Protein AF-A0A3C1J0S2-F1 (afdb_monomer_lite)

Secondary structure (DSSP, 8-state):
-----HHHHHT--TT--HHHHHHHHHHHHHHH-TTT--STTHHHHHHHHHHHHHHHHSHHHHT-

Sequence (64 aa):
MEKRDYYEVLGVDKKATQSELKKAYRNLVKKYHPDSNKNDGAEEKFKEVQEAYEILSDESKRSA

Radius of gyration: 11.75 Å; chains: 1; bounding box: 29×21×29 Å

Structure (mmCIF, N/CA/C/O backbone):
data_AF-A0A3C1J0S2-F1
#
_entry.id   AF-A0A3C1J0S2-F1
#
loop_
_atom_site.group_PDB
_atom_site.id
_atom_site.type_symbol
_atom_site.label_atom_id
_atom_site.label_alt_id
_atom_site.label_comp_id
_atom_site.label_asym_id
_atom_site.label_entity_id
_atom_site.label_seq_id
_atom_site.pdbx_PDB_ins_code
_atom_site.Cartn_x
_atom_site.Cartn_y
_atom_site.Cartn_z
_atom_site.occupancy
_atom_site.B_iso_or_equiv
_atom_site.auth_seq_id
_atom_site.auth_comp_id
_atom_site.auth_asym_id
_atom_site.auth_atom_id
_atom_site.pdbx_PDB_model_num
ATOM 1 N N . MET A 1 1 ? -11.141 14.544 -14.626 1.00 43.00 1 MET A N 1
ATOM 2 C CA . MET A 1 1 ? -10.171 13.448 -14.438 1.00 43.00 1 MET A CA 1
ATOM 3 C C . MET A 1 1 ? -10.740 12.570 -13.353 1.00 43.00 1 MET A C 1
ATOM 5 O O . MET A 1 1 ? -10.823 13.029 -12.221 1.00 43.00 1 MET A O 1
ATOM 9 N N . GLU A 1 2 ? -11.248 11.393 -13.704 1.00 46.97 2 GLU A N 1
ATOM 10 C CA . GLU A 1 2 ? -11.642 10.419 -12.688 1.00 46.97 2 GLU A CA 1
ATOM 11 C C . GLU A 1 2 ? -10.379 10.084 -11.892 1.00 46.97 2 GLU A C 1
ATOM 13 O O . GLU A 1 2 ? -9.420 9.553 -12.451 1.00 46.97 2 GLU A O 1
ATOM 18 N N . LYS A 1 3 ? -10.318 10.516 -10.625 1.00 59.16 3 LYS A N 1
ATOM 19 C CA . LYS A 1 3 ? -9.291 10.054 -9.688 1.00 59.16 3 LYS A CA 1
ATOM 20 C C . LYS A 1 3 ? -9.376 8.531 -9.726 1.00 59.16 3 LYS A C 1
ATOM 22 O O . LYS A 1 3 ? -10.403 7.999 -9.307 1.00 59.16 3 LYS A O 1
ATOM 27 N N . ARG A 1 4 ? -8.365 7.856 -10.288 1.00 68.56 4 ARG A N 1
ATOM 28 C CA . ARG A 1 4 ? -8.313 6.389 -10.272 1.00 68.56 4 ARG A CA 1
ATOM 29 C C . ARG A 1 4 ? -8.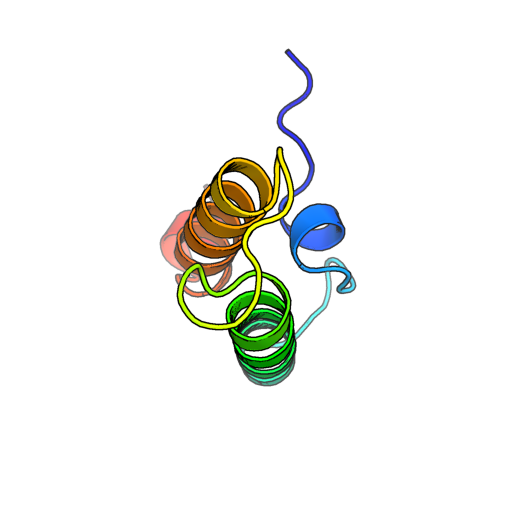494 5.960 -8.825 1.00 68.56 4 ARG A C 1
ATOM 31 O O . ARG A 1 4 ? -7.876 6.527 -7.924 1.00 68.56 4 ARG A O 1
ATOM 38 N N . ASP A 1 5 ? -9.403 5.027 -8.609 1.00 87.56 5 ASP A N 1
ATOM 39 C CA . ASP A 1 5 ? -9.741 4.593 -7.271 1.00 87.56 5 ASP A CA 1
ATOM 40 C C . ASP A 1 5 ? -8.511 3.893 -6.667 1.00 87.56 5 ASP A C 1
ATOM 42 O O . ASP A 1 5 ? -8.024 2.892 -7.194 1.00 87.56 5 ASP A O 1
ATOM 46 N N . TYR A 1 6 ? -7.961 4.435 -5.576 1.00 91.88 6 TYR A N 1
ATOM 47 C CA . TYR A 1 6 ? -6.759 3.886 -4.944 1.00 91.88 6 TYR A CA 1
ATOM 48 C C . TYR A 1 6 ? -6.943 2.429 -4.495 1.00 91.88 6 TYR A C 1
ATOM 50 O O . TYR A 1 6 ? -5.970 1.672 -4.448 1.00 91.88 6 TYR A O 1
ATOM 58 N N . TYR A 1 7 ? -8.180 2.010 -4.208 1.00 91.75 7 TYR A N 1
ATOM 59 C CA . TYR A 1 7 ? -8.483 0.615 -3.907 1.00 91.75 7 TYR A CA 1
ATOM 60 C C . TYR A 1 7 ? -8.318 -0.262 -5.153 1.00 91.75 7 TYR A C 1
ATOM 62 O O . TYR A 1 7 ? -7.735 -1.341 -5.061 1.00 91.75 7 TYR A O 1
ATOM 70 N N . GLU A 1 8 ? -8.723 0.219 -6.330 1.00 91.94 8 GLU A N 1
ATOM 71 C CA . GLU A 1 8 ? -8.509 -0.479 -7.604 1.00 91.94 8 GLU A CA 1
ATOM 72 C C . GLU A 1 8 ? -7.031 -0.515 -8.002 1.00 91.94 8 GLU A C 1
ATOM 74 O O . GLU A 1 8 ? -6.545 -1.552 -8.453 1.00 91.94 8 GLU A O 1
ATOM 79 N N . VAL A 1 9 ? -6.289 0.573 -7.766 1.00 92.56 9 VAL A N 1
ATOM 80 C CA . VAL A 1 9 ? -4.835 0.630 -8.003 1.00 92.56 9 VAL A CA 1
ATOM 81 C C . VAL A 1 9 ? -4.101 -0.427 -7.175 1.00 92.56 9 VAL A C 1
ATOM 83 O O . VAL A 1 9 ? -3.225 -1.130 -7.686 1.00 92.56 9 VAL A O 1
ATOM 86 N N . LEU A 1 10 ? -4.475 -0.578 -5.900 1.00 92.31 10 LEU A N 1
ATOM 87 C CA . LEU A 1 10 ? -3.932 -1.626 -5.034 1.00 92.31 10 LEU A CA 1
ATOM 88 C C . LEU A 1 10 ? -4.567 -3.006 -5.277 1.00 92.31 10 LEU A C 1
ATOM 90 O O . LEU A 1 10 ? -4.058 -4.002 -4.763 1.00 92.31 10 LEU A O 1
ATOM 94 N N . GLY A 1 11 ? -5.643 -3.093 -6.062 1.00 93.00 11 GLY A N 1
ATOM 95 C CA . GLY A 1 11 ? -6.377 -4.331 -6.316 1.00 93.00 11 GLY A CA 1
ATOM 96 C C . GLY A 1 11 ? -7.009 -4.919 -5.052 1.00 93.00 11 GLY A C 1
ATOM 97 O O . GLY A 1 11 ? -6.978 -6.134 -4.855 1.00 93.00 11 GLY A O 1
ATOM 98 N N . VAL A 1 12 ? -7.523 -4.062 -4.170 1.00 94.31 12 VAL A N 1
ATOM 99 C CA . VAL A 1 12 ? -8.150 -4.440 -2.898 1.00 94.31 12 VAL A CA 1
ATOM 100 C C . VAL A 1 12 ? -9.586 -3.928 -2.814 1.00 94.31 12 VAL A C 1
ATOM 102 O O . VAL A 1 12 ? -9.990 -3.031 -3.547 1.00 94.31 12 VAL A O 1
ATOM 105 N N . ASP A 1 13 ? -10.361 -4.480 -1.882 1.00 92.25 13 ASP A N 1
ATOM 106 C CA . ASP A 1 13 ? -11.709 -3.989 -1.593 1.00 92.25 13 ASP A CA 1
ATOM 107 C C . ASP A 1 13 ? -11.669 -2.625 -0.872 1.00 92.25 13 ASP A C 1
ATOM 109 O O . ASP A 1 13 ? -10.741 -2.331 -0.116 1.00 92.25 13 ASP A O 1
ATOM 113 N N . LYS A 1 14 ? -12.713 -1.803 -1.022 1.00 88.75 14 LYS A N 1
ATOM 114 C CA . LYS A 1 14 ? -12.862 -0.529 -0.287 1.00 88.75 14 LYS A CA 1
ATOM 115 C C . LYS A 1 14 ? -12.904 -0.720 1.229 1.00 88.75 14 LYS A C 1
ATOM 117 O O . LYS A 1 14 ? -12.537 0.180 1.985 1.00 88.75 14 LYS A O 1
ATOM 122 N N . LYS A 1 15 ? -13.325 -1.905 1.677 1.00 89.62 15 LYS A N 1
ATOM 123 C CA . LYS A 1 15 ? -13.336 -2.340 3.079 1.00 89.62 15 LYS A CA 1
ATOM 124 C C . LYS A 1 15 ? -12.019 -2.981 3.522 1.00 89.62 15 LYS A C 1
ATOM 126 O O . LYS A 1 15 ? -11.949 -3.462 4.651 1.00 89.62 15 LYS A O 1
ATOM 131 N N . ALA A 1 16 ? -10.988 -2.989 2.674 1.00 92.00 16 ALA A N 1
ATOM 132 C CA . ALA A 1 16 ? -9.705 -3.588 3.007 1.00 92.00 16 ALA A CA 1
ATOM 133 C C . ALA A 1 16 ? -9.109 -2.973 4.276 1.00 92.00 16 ALA A C 1
ATOM 135 O O . ALA A 1 16 ? -9.086 -1.748 4.482 1.00 92.00 16 ALA A O 1
ATOM 136 N N . THR A 1 17 ? -8.608 -3.867 5.116 1.00 92.88 17 THR A N 1
ATOM 137 C CA . THR A 1 17 ? -7.897 -3.549 6.347 1.00 92.88 17 THR A CA 1
ATOM 138 C C . THR A 1 17 ? -6.493 -3.025 6.045 1.00 92.88 17 THR A C 1
ATOM 140 O O . THR A 1 17 ? -5.917 -3.281 4.985 1.00 92.88 17 THR A O 1
ATOM 143 N N . GLN A 1 18 ? -5.879 -2.350 7.018 1.00 90.31 18 GLN A N 1
ATOM 144 C CA . GLN A 1 18 ? -4.491 -1.882 6.911 1.00 90.31 18 GLN A CA 1
ATOM 145 C C . GLN A 1 18 ? -3.500 -3.014 6.583 1.00 90.31 18 GLN A C 1
ATOM 147 O O . GLN A 1 18 ? -2.540 -2.835 5.830 1.00 90.31 18 GLN A O 1
ATOM 152 N N . SER A 1 19 ? -3.754 -4.219 7.102 1.00 93.06 19 SER A N 1
ATOM 153 C CA . SER A 1 19 ? -2.941 -5.403 6.811 1.00 93.06 19 SER A CA 1
ATOM 154 C C . SER A 1 19 ? -3.0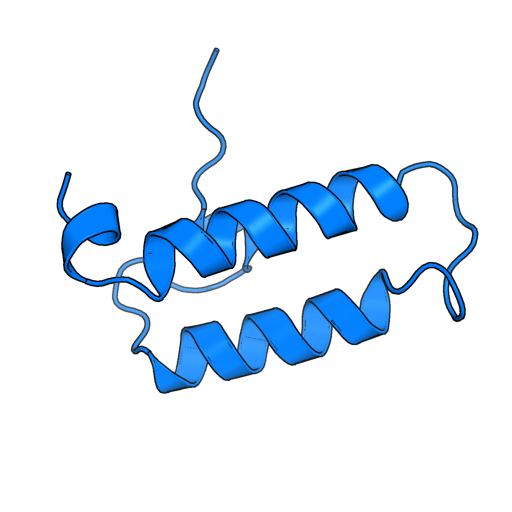28 -5.820 5.337 1.00 93.06 19 SER A C 1
ATOM 156 O O . SER A 1 19 ? -2.004 -6.119 4.713 1.00 93.06 19 SER A O 1
ATOM 158 N N . GLU A 1 20 ? -4.233 -5.794 4.763 1.00 94.19 20 GLU A N 1
ATOM 159 C CA . GLU A 1 20 ? -4.476 -6.112 3.353 1.00 94.19 20 GLU A CA 1
ATOM 160 C C . GLU A 1 20 ? -3.853 -5.069 2.429 1.00 94.19 20 GLU A C 1
ATOM 162 O O . GLU A 1 20 ? -3.128 -5.448 1.508 1.00 94.19 20 GLU A O 1
ATOM 167 N N . LEU A 1 21 ? -4.016 -3.779 2.741 1.00 93.19 21 LEU A N 1
ATOM 168 C CA . LEU A 1 21 ? -3.364 -2.678 2.025 1.00 93.19 21 LEU A CA 1
ATOM 169 C C . LEU A 1 21 ? -1.844 -2.861 1.991 1.00 93.19 21 LEU A C 1
ATOM 171 O O . LEU A 1 21 ? -1.224 -2.847 0.928 1.00 93.19 21 LEU A O 1
ATOM 175 N N . LYS A 1 22 ? -1.234 -3.143 3.148 1.00 94.00 22 LYS A N 1
ATOM 176 C CA . LYS A 1 22 ? 0.212 -3.373 3.258 1.00 94.00 22 LYS A CA 1
ATOM 177 C C . LYS A 1 22 ? 0.666 -4.628 2.509 1.00 94.00 22 LYS A C 1
ATOM 179 O O . LYS A 1 22 ? 1.794 -4.691 2.012 1.00 94.00 22 LYS A O 1
ATOM 184 N N . LYS A 1 23 ? -0.154 -5.680 2.466 1.00 95.62 23 LYS A N 1
ATOM 185 C CA . LYS A 1 23 ? 0.149 -6.911 1.719 1.00 95.62 23 LYS A CA 1
ATOM 186 C C . LYS A 1 23 ? 0.085 -6.662 0.210 1.00 95.62 23 LYS A C 1
ATOM 188 O O . LYS A 1 23 ? 1.035 -7.018 -0.485 1.00 95.62 23 LYS A O 1
ATOM 193 N N . ALA A 1 24 ? -0.975 -6.016 -0.267 1.00 95.62 24 ALA A N 1
ATOM 194 C CA . ALA A 1 24 ? -1.153 -5.656 -1.669 1.00 95.62 24 ALA A CA 1
ATOM 195 C C . ALA A 1 24 ? -0.032 -4.731 -2.161 1.00 95.62 24 ALA A C 1
ATOM 197 O O . ALA A 1 24 ? 0.648 -5.062 -3.132 1.00 95.62 24 ALA A O 1
ATOM 198 N N . TYR A 1 25 ? 0.258 -3.663 -1.412 1.00 95.25 25 TYR A N 1
ATOM 199 C CA . TY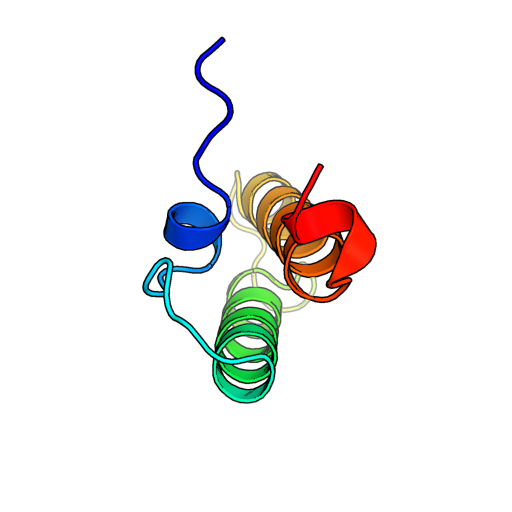R A 1 25 ? 1.350 -2.733 -1.698 1.00 95.25 25 TYR A CA 1
ATOM 200 C C . TYR A 1 25 ? 2.692 -3.451 -1.880 1.00 95.25 25 TYR A C 1
ATOM 202 O O . TYR A 1 25 ? 3.351 -3.291 -2.902 1.00 95.25 25 TYR A O 1
ATOM 210 N N . ARG A 1 26 ? 3.080 -4.323 -0.939 1.00 94.44 26 ARG A N 1
ATOM 211 C CA . ARG A 1 26 ? 4.351 -5.068 -1.031 1.00 94.44 26 ARG A CA 1
ATOM 212 C C . ARG A 1 26 ? 4.421 -5.989 -2.247 1.00 94.44 26 ARG A C 1
ATOM 214 O O . ARG A 1 26 ? 5.497 -6.142 -2.822 1.00 94.44 26 ARG A O 1
ATOM 221 N N . ASN A 1 27 ? 3.306 -6.604 -2.634 1.00 94.06 27 ASN A N 1
ATOM 222 C CA . ASN A 1 27 ? 3.253 -7.464 -3.814 1.00 94.06 27 ASN A CA 1
ATOM 223 C C . ASN A 1 27 ? 3.390 -6.649 -5.105 1.00 94.06 27 ASN A C 1
ATOM 225 O O . ASN A 1 27 ? 4.139 -7.039 -5.999 1.00 94.06 27 ASN A O 1
ATOM 229 N N . LEU A 1 28 ? 2.705 -5.509 -5.188 1.00 93.38 28 LEU A N 1
ATOM 230 C CA . LEU A 1 28 ? 2.729 -4.633 -6.357 1.00 93.38 28 LEU A CA 1
ATOM 231 C C . LEU A 1 28 ? 4.068 -3.909 -6.503 1.00 93.38 28 LEU A C 1
ATOM 233 O O . LEU A 1 28 ? 4.610 -3.872 -7.602 1.00 93.38 28 LEU A O 1
ATOM 237 N N . VAL A 1 29 ? 4.660 -3.446 -5.399 1.00 91.19 29 VAL A N 1
ATOM 238 C CA . VAL A 1 29 ? 6.023 -2.899 -5.374 1.00 91.19 29 VAL A CA 1
ATOM 239 C C . VAL A 1 29 ? 7.013 -3.912 -5.915 1.00 91.19 29 VAL A C 1
ATOM 241 O O . VAL A 1 29 ? 7.765 -3.566 -6.807 1.00 91.19 29 VAL A O 1
ATOM 244 N N . LYS A 1 30 ? 6.983 -5.172 -5.467 1.00 91.19 30 LYS A N 1
ATOM 245 C CA . LYS A 1 30 ? 7.866 -6.216 -6.018 1.00 91.19 30 LYS A CA 1
ATOM 246 C C . LYS A 1 30 ? 7.601 -6.503 -7.498 1.00 91.19 30 LYS A C 1
ATOM 248 O O . LYS A 1 30 ? 8.530 -6.812 -8.227 1.00 91.19 30 LYS A O 1
ATOM 253 N N . LYS A 1 31 ? 6.346 -6.412 -7.944 1.00 89.75 31 LYS A N 1
ATOM 254 C CA . LYS A 1 31 ? 5.951 -6.658 -9.339 1.00 89.75 31 LYS A CA 1
ATOM 255 C C . LYS A 1 31 ? 6.387 -5.537 -10.287 1.00 89.75 31 LYS A C 1
ATOM 257 O O . LYS A 1 31 ? 6.707 -5.805 -11.445 1.00 89.75 31 LYS A O 1
ATOM 262 N N . TYR A 1 32 ? 6.370 -4.298 -9.811 1.00 92.12 32 TYR A N 1
ATOM 263 C CA . TYR A 1 32 ? 6.685 -3.103 -10.595 1.00 92.12 32 TYR A CA 1
ATOM 264 C C . TYR A 1 32 ? 8.017 -2.458 -10.197 1.00 92.12 32 TYR A C 1
ATOM 266 O O . TYR A 1 32 ? 8.322 -1.369 -10.670 1.00 92.12 32 TYR A O 1
ATOM 274 N N . HIS A 1 33 ? 8.816 -3.108 -9.345 1.00 88.19 33 HIS A N 1
ATOM 275 C CA . HIS A 1 33 ? 10.080 -2.547 -8.882 1.00 88.19 33 HIS A CA 1
ATOM 276 C C . HIS A 1 33 ? 11.008 -2.332 -10.085 1.00 88.19 33 HIS A C 1
ATOM 278 O O . HIS A 1 33 ? 11.213 -3.288 -10.841 1.00 88.19 33 HIS A O 1
ATOM 284 N N . PRO A 1 34 ? 11.616 -1.142 -10.242 1.00 85.75 34 PRO A N 1
ATOM 285 C CA . PRO A 1 34 ? 12.425 -0.806 -11.419 1.00 85.75 34 PRO A CA 1
ATOM 286 C C . PRO A 1 34 ? 13.656 -1.708 -11.587 1.00 85.75 34 PRO A C 1
ATOM 288 O O . PRO A 1 34 ? 14.136 -1.916 -12.698 1.00 85.75 34 PRO A O 1
ATOM 291 N N . ASP A 1 35 ? 14.143 -2.285 -10.485 1.00 87.56 35 ASP A N 1
ATOM 292 C CA . ASP A 1 35 ? 15.244 -3.258 -10.505 1.00 87.56 35 ASP A CA 1
ATOM 293 C C . ASP A 1 35 ? 14.840 -4.597 -11.153 1.00 87.56 35 ASP A C 1
ATOM 295 O O . ASP A 1 35 ? 15.605 -5.188 -11.909 1.00 87.56 35 ASP A O 1
ATOM 299 N N . SER A 1 36 ? 13.609 -5.060 -10.908 1.00 85.50 36 SER A N 1
ATOM 300 C CA . SER A 1 36 ? 13.109 -6.349 -11.410 1.00 85.50 36 SER A CA 1
ATOM 301 C C . SER A 1 36 ? 12.256 -6.239 -12.675 1.00 85.50 36 SER A C 1
ATOM 303 O O . SER A 1 36 ? 12.037 -7.240 -13.353 1.00 85.50 36 SER A O 1
ATOM 305 N N . ASN A 1 37 ? 11.734 -5.051 -12.988 1.00 82.88 37 ASN A N 1
ATOM 306 C CA . ASN A 1 37 ? 10.807 -4.829 -14.089 1.00 82.88 37 ASN A CA 1
ATOM 307 C C . ASN A 1 37 ? 11.160 -3.535 -14.832 1.00 82.88 37 ASN A C 1
ATOM 309 O O . ASN A 1 37 ? 10.950 -2.440 -14.318 1.00 82.88 37 ASN A O 1
ATOM 313 N N . LYS A 1 38 ? 11.679 -3.685 -16.056 1.00 83.06 38 LYS A N 1
ATOM 314 C CA . LYS A 1 38 ? 12.076 -2.583 -16.950 1.00 83.06 38 LYS A CA 1
ATOM 315 C C . LYS A 1 38 ? 11.082 -2.339 -18.088 1.00 83.06 38 LYS A C 1
ATOM 317 O O . LYS A 1 38 ? 11.442 -1.725 -19.085 1.00 83.06 38 LYS A O 1
ATOM 322 N N . ASN A 1 39 ? 9.861 -2.858 -17.973 1.00 84.69 39 ASN A N 1
ATOM 323 C CA . ASN A 1 39 ? 8.838 -2.634 -18.987 1.00 84.69 39 ASN A CA 1
ATOM 324 C C . ASN A 1 39 ? 8.370 -1.177 -18.974 1.00 84.69 39 ASN A C 1
ATOM 326 O O . ASN A 1 39 ? 8.190 -0.581 -17.906 1.00 84.69 39 ASN A O 1
ATOM 330 N N . ASP A 1 40 ? 8.081 -0.646 -20.159 1.00 80.12 40 ASP A N 1
ATOM 331 C CA . ASP A 1 40 ? 7.424 0.647 -20.312 1.00 80.12 40 ASP A CA 1
ATOM 332 C C . ASP A 1 40 ? 6.095 0.666 -19.532 1.00 80.12 40 ASP A C 1
ATOM 334 O O . ASP A 1 40 ? 5.241 -0.214 -19.673 1.00 80.12 40 ASP A O 1
ATOM 338 N N . GLY A 1 41 ? 5.954 1.644 -18.631 1.00 83.38 41 GLY A N 1
ATOM 339 C CA . GLY A 1 41 ? 4.796 1.79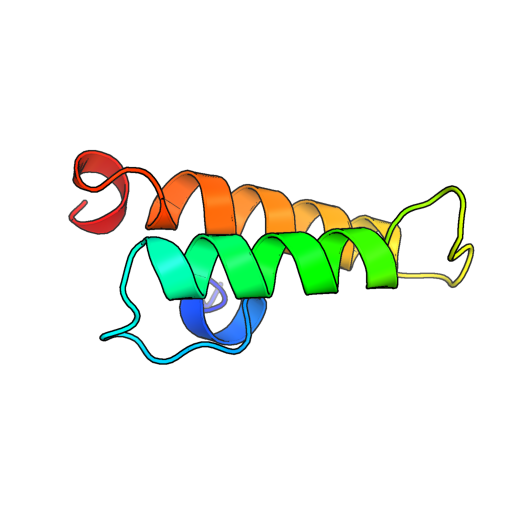7 -17.742 1.00 83.38 41 GLY A CA 1
ATOM 340 C C . GLY A 1 41 ? 4.897 1.102 -16.375 1.00 83.38 41 GLY A C 1
ATOM 341 O O . GLY A 1 41 ? 4.001 1.278 -15.548 1.00 83.38 41 GLY A O 1
ATOM 342 N N . ALA A 1 42 ? 5.969 0.351 -16.083 1.00 88.38 42 ALA A N 1
ATOM 343 C CA . ALA A 1 42 ? 6.202 -0.179 -14.732 1.00 88.38 42 ALA A CA 1
ATOM 344 C C . ALA A 1 42 ? 6.438 0.950 -13.714 1.00 88.38 42 ALA A C 1
ATOM 346 O O . ALA A 1 42 ? 5.897 0.901 -12.614 1.00 88.38 42 ALA A O 1
ATOM 347 N N . GLU A 1 43 ? 7.172 1.995 -14.104 1.00 88.19 43 GLU A N 1
ATOM 348 C CA . GLU A 1 43 ? 7.421 3.172 -13.264 1.00 88.19 43 GLU A CA 1
ATOM 349 C C . GLU A 1 43 ? 6.134 3.946 -12.946 1.00 88.19 43 GLU A C 1
ATOM 351 O O . GLU A 1 43 ? 5.922 4.340 -11.801 1.00 88.19 43 GLU A O 1
ATOM 356 N N . GLU A 1 44 ? 5.252 4.132 -13.935 1.00 90.12 44 GLU A N 1
ATOM 357 C CA . GLU A 1 44 ? 3.964 4.803 -13.724 1.00 90.12 44 GLU A CA 1
ATOM 358 C C . GLU A 1 44 ? 3.115 4.009 -12.727 1.00 90.12 44 GLU A C 1
ATOM 360 O O . GLU A 1 44 ? 2.716 4.545 -11.697 1.00 90.12 44 GLU A O 1
ATOM 365 N N . LYS A 1 45 ? 2.963 2.696 -12.945 1.00 90.25 45 LYS A N 1
ATOM 366 C CA . LYS A 1 45 ? 2.242 1.820 -12.008 1.00 90.25 45 LYS A CA 1
ATOM 367 C C . LYS A 1 45 ? 2.874 1.799 -10.622 1.00 90.25 45 LYS A C 1
ATOM 369 O O . LYS A 1 45 ? 2.162 1.714 -9.627 1.00 90.25 45 LYS A O 1
ATOM 374 N N . PHE A 1 46 ? 4.199 1.859 -10.536 1.00 91.19 46 PHE A N 1
ATOM 375 C CA . PHE A 1 46 ? 4.902 1.922 -9.262 1.00 91.19 46 PHE A CA 1
ATOM 376 C C . PHE A 1 46 ? 4.551 3.202 -8.495 1.00 91.19 46 PHE A C 1
ATOM 378 O O . PHE A 1 46 ? 4.192 3.122 -7.321 1.00 91.19 46 PHE A O 1
ATOM 385 N N . LYS A 1 47 ? 4.582 4.357 -9.171 1.00 91.50 47 LYS A N 1
ATOM 386 C CA . LYS A 1 47 ? 4.182 5.651 -8.599 1.00 91.50 47 LYS A CA 1
ATOM 387 C C . LYS A 1 47 ? 2.728 5.637 -8.131 1.00 91.50 47 LYS A C 1
ATOM 389 O O . LYS A 1 47 ? 2.457 6.033 -7.002 1.00 91.50 47 LYS A O 1
ATOM 394 N N . GLU A 1 48 ? 1.815 5.107 -8.943 1.00 92.44 48 GLU A N 1
ATOM 395 C CA . GLU A 1 48 ?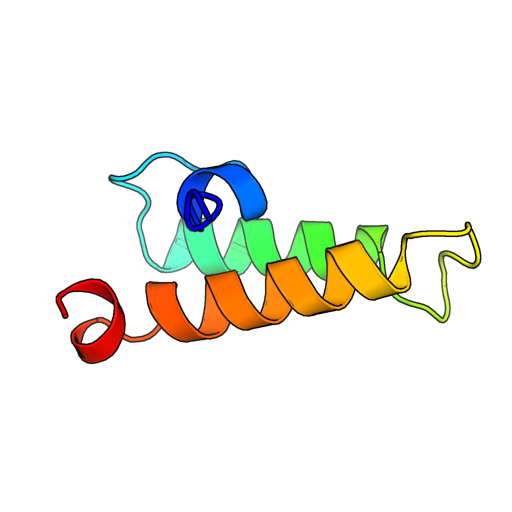 0.398 4.989 -8.572 1.00 92.44 48 GLU A CA 1
ATOM 396 C C . GLU A 1 48 ? 0.192 4.110 -7.334 1.00 92.44 48 GLU A C 1
ATOM 398 O O . GLU A 1 48 ? -0.554 4.465 -6.426 1.00 92.44 48 GLU A O 1
ATOM 403 N N . VAL A 1 49 ? 0.884 2.972 -7.262 1.00 93.88 49 VAL A N 1
ATOM 404 C CA . VAL A 1 49 ? 0.825 2.058 -6.112 1.00 93.88 49 VAL A CA 1
ATOM 405 C C . VAL A 1 49 ? 1.367 2.713 -4.842 1.00 93.88 49 VAL A C 1
ATOM 407 O O . VAL A 1 49 ? 0.826 2.478 -3.759 1.00 93.88 49 VAL A O 1
ATOM 410 N N . GLN A 1 50 ? 2.419 3.528 -4.952 1.00 93.44 50 GLN A N 1
ATOM 411 C CA . GLN A 1 50 ? 2.945 4.297 -3.824 1.00 93.44 50 GLN A CA 1
ATOM 412 C C . GLN A 1 50 ? 1.953 5.351 -3.339 1.00 93.44 50 GLN A C 1
ATOM 414 O O . GLN A 1 50 ? 1.669 5.389 -2.143 1.00 93.44 50 GLN A O 1
ATOM 419 N N . GLU A 1 51 ? 1.399 6.152 -4.248 1.00 93.00 51 GLU A N 1
ATOM 420 C CA . GLU A 1 51 ? 0.416 7.188 -3.915 1.00 93.00 51 GLU A CA 1
ATOM 421 C C . GLU A 1 51 ? -0.838 6.577 -3.275 1.00 93.00 51 GLU A C 1
ATOM 423 O O . GLU A 1 51 ? -1.259 6.992 -2.194 1.00 93.00 51 GLU A O 1
ATOM 428 N N . ALA A 1 52 ? -1.374 5.511 -3.874 1.00 93.06 52 ALA A N 1
ATOM 429 C CA . ALA A 1 52 ? -2.536 4.801 -3.357 1.00 93.06 52 ALA A CA 1
ATOM 430 C C . ALA A 1 52 ? -2.304 4.267 -1.938 1.00 93.06 52 ALA A C 1
ATOM 432 O O . ALA A 1 52 ? -3.160 4.407 -1.064 1.00 93.06 52 ALA A O 1
ATOM 433 N N . TYR A 1 53 ? -1.136 3.673 -1.682 1.00 94.50 53 TYR A N 1
ATOM 434 C CA . TYR A 1 53 ? -0.800 3.193 -0.348 1.00 94.50 53 TYR A CA 1
ATOM 435 C C . TYR A 1 53 ? -0.585 4.342 0.640 1.00 94.50 53 TYR A C 1
ATOM 437 O O . TYR A 1 53 ? -1.026 4.227 1.779 1.00 94.50 53 TYR A O 1
ATOM 445 N N . GLU A 1 54 ? 0.034 5.455 0.243 1.00 92.25 54 GLU A N 1
ATOM 446 C CA . GLU A 1 54 ? 0.229 6.608 1.130 1.00 92.25 54 GLU A CA 1
ATOM 447 C C . GLU A 1 54 ? -1.107 7.186 1.616 1.00 92.25 54 GLU A C 1
ATOM 449 O O . GLU A 1 54 ? -1.259 7.467 2.804 1.00 92.25 54 GLU A O 1
ATOM 454 N N . ILE A 1 55 ? -2.090 7.310 0.720 1.00 92.06 55 ILE A N 1
ATOM 455 C CA . ILE A 1 55 ? -3.419 7.818 1.075 1.00 92.06 55 ILE A CA 1
ATOM 456 C C . ILE A 1 55 ? -4.215 6.793 1.884 1.00 92.06 55 ILE A C 1
ATOM 458 O O . ILE A 1 55 ? -4.828 7.152 2.883 1.00 92.06 55 ILE A O 1
ATOM 462 N N . LEU A 1 56 ? -4.224 5.519 1.479 1.00 90.19 56 LEU A N 1
ATOM 463 C CA . LEU A 1 56 ? -5.066 4.504 2.122 1.00 90.19 56 LEU A CA 1
ATOM 464 C C . LEU A 1 56 ? -4.486 3.967 3.437 1.00 90.19 56 LEU A C 1
ATOM 466 O O . LEU A 1 56 ? -5.241 3.486 4.288 1.00 90.19 56 LEU A O 1
ATOM 470 N N . SER A 1 57 ? -3.163 4.017 3.609 1.00 90.12 57 SER A N 1
ATOM 471 C CA . SER A 1 57 ? -2.519 3.576 4.851 1.00 90.12 57 SER A CA 1
ATOM 472 C C . SER A 1 57 ? -2.646 4.587 5.988 1.00 90.12 57 SER A C 1
ATOM 474 O O . SER A 1 57 ? -2.622 4.199 7.154 1.00 90.12 57 SER A O 1
ATOM 476 N N . ASP A 1 58 ? -2.842 5.861 5.657 1.00 90.12 58 ASP A N 1
ATOM 477 C CA . ASP A 1 58 ? -3.124 6.921 6.614 1.00 90.12 58 ASP A CA 1
ATOM 478 C C . ASP A 1 58 ? -4.643 7.070 6.776 1.00 90.12 58 ASP A C 1
ATOM 480 O O . ASP A 1 58 ? -5.347 7.513 5.872 1.00 90.12 58 ASP A O 1
ATOM 484 N N . GLU A 1 59 ? -5.171 6.694 7.940 1.00 84.31 59 GLU A N 1
ATOM 485 C CA . GLU A 1 59 ? -6.613 6.747 8.220 1.00 84.31 59 GLU A CA 1
ATOM 486 C C . GLU A 1 59 ? -7.192 8.168 8.125 1.00 84.31 59 GLU A C 1
ATOM 488 O O . GLU A 1 59 ? -8.362 8.330 7.764 1.00 84.31 59 GLU A O 1
ATOM 493 N N . SER A 1 60 ? -6.375 9.194 8.386 1.00 86.56 60 SER A N 1
ATOM 494 C CA . SER A 1 60 ? -6.787 10.595 8.270 1.00 86.56 60 SER A CA 1
ATOM 495 C C . SER A 1 60 ? -6.871 11.017 6.806 1.00 86.56 60 SER A C 1
ATOM 497 O O . SER A 1 60 ? -7.846 11.653 6.413 1.00 86.56 60 SER A O 1
ATOM 499 N N . LYS A 1 61 ? -5.895 10.621 5.974 1.00 84.75 61 LYS A N 1
ATOM 500 C CA . LYS A 1 61 ? -5.917 10.895 4.523 1.00 84.75 61 LYS A CA 1
ATOM 501 C C . LYS A 1 61 ? -6.972 10.068 3.788 1.00 84.75 61 LYS A C 1
ATOM 503 O O . LYS A 1 61 ? -7.578 10.563 2.847 1.00 84.75 61 LYS A O 1
ATOM 508 N N . ARG A 1 62 ? -7.218 8.829 4.222 1.00 83.12 62 ARG A N 1
ATOM 509 C CA . ARG A 1 62 ? -8.229 7.920 3.654 1.00 83.12 62 ARG A CA 1
ATOM 510 C C . ARG A 1 62 ? -9.659 8.435 3.825 1.00 83.12 62 ARG A C 1
ATOM 512 O O . ARG A 1 62 ? -10.531 8.057 3.047 1.00 83.12 62 ARG A O 1
ATOM 519 N N . SER A 1 63 ? -9.893 9.248 4.852 1.00 76.50 63 SER A N 1
ATOM 520 C CA . SER A 1 63 ? -11.219 9.759 5.217 1.00 76.50 63 SER A CA 1
ATOM 521 C C . SER A 1 63 ? -11.506 11.172 4.686 1.00 76.50 63 SER A C 1
ATOM 523 O O . SER A 1 63 ? -12.606 11.673 4.915 1.00 76.50 63 SER A O 1
ATOM 525 N N . ALA A 1 64 ? -10.532 11.812 4.026 1.00 67.12 64 ALA A N 1
ATOM 526 C CA . ALA A 1 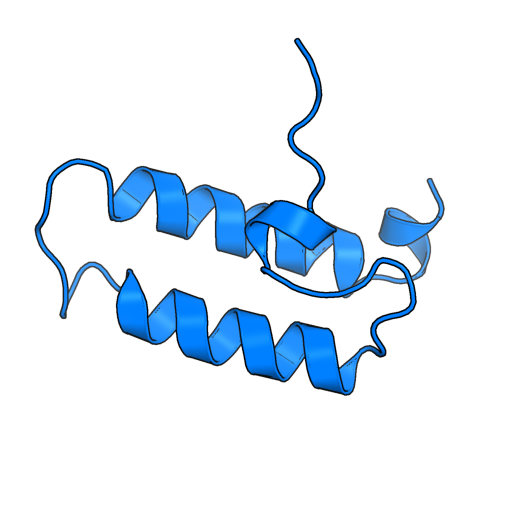64 ? -10.606 13.181 3.505 1.00 67.12 64 ALA A CA 1
ATOM 527 C C . ALA A 1 64 ? -11.098 13.232 2.049 1.00 67.12 64 ALA A C 1
ATOM 529 O O . ALA A 1 64 ? -11.865 14.168 1.731 1.00 67.12 64 ALA A O 1
#

Foldseek 3Di:
DPPPQLCVLLVHDLPDDLVSLVVSLVVLCVVLPCVVDVDPCSVVSNVSSVVSSVQCNDPVSVVD

pLDDT: mean 87.56, std 10.15, range [43.0, 95.62]